Protein AF-A0A388P169-F1 (afdb_monomer_lite)

Foldseek 3Di:
DCQCQDPDLVSNLVVLVVLLVCVVVDVVSVLVCLCCLLPPSLPHPHPSSLLSSLVVCQVCVVSDDPVSLVSLLVSLLVQLVPDPPLSSLLSSLVSNLVSCVVPVVCLVSSLVSLVVQLPPPDPSNNVSSVVSNVRD

Secondary structure (DSSP, 8-state):
-GGGG-SSHHHHHHHHHHHHHHHHH-HHHHGGGHHHHHHTGGG---HHHHHHHHHHHHHTGGGS-HHHHHHHHHHHHHHHHH---HHHHHHHHHHHHHHHHH-GGGHHHHHHHHHHHTT-SSHHHHHHHHHHHHH-

pLDDT: mean 96.35, std 2.4, range [81.44, 98.62]

Sequence (136 aa):
MKLLLHEDSIVAMRAMNGTKRLMRADKDFFDPQKESLVKVYSKTKHNVVKLGLITLYFDFIKEFSASELKRIKTLTLKWVEESDDWMILAQGLKLLEKLAKIDPTIRREVIAVAKKLQKDSRKAVATKAKKVLSGL

Radius of gyration: 14.6 Å; chains: 1; bounding box: 33×34×37 Å

Structure (mmCIF, N/CA/C/O backbone):
data_AF-A0A388P169-F1
#
_entry.id   AF-A0A388P169-F1
#
loop_
_atom_site.group_PDB
_atom_site.id
_atom_site.type_symbol
_atom_site.label_atom_id
_atom_site.label_alt_id
_atom_site.label_comp_id
_atom_site.label_asym_id
_atom_site.label_entity_id
_atom_site.label_seq_id
_atom_site.pdbx_PDB_ins_code
_atom_site.Cartn_x
_atom_site.Cartn_y
_atom_site.Cartn_z
_atom_site.occupancy
_atom_site.B_iso_or_equiv
_atom_site.auth_seq_id
_atom_site.auth_comp_id
_atom_site.auth_asym_id
_atom_site.auth_atom_id
_atom_site.pdbx_PDB_model_num
ATOM 1 N N . MET A 1 1 ? 7.442 -5.808 -17.225 1.00 81.44 1 MET A N 1
ATOM 2 C CA . MET A 1 1 ? 6.941 -6.962 -16.438 1.00 81.44 1 MET A CA 1
ATOM 3 C C . MET A 1 1 ? 5.467 -7.248 -16.757 1.00 81.44 1 MET A C 1
ATOM 5 O O . MET A 1 1 ? 4.593 -7.010 -15.932 1.00 81.44 1 MET A O 1
ATOM 9 N N . LYS A 1 2 ? 5.164 -7.756 -17.963 1.00 86.94 2 LYS A N 1
ATOM 10 C CA . LYS A 1 2 ? 3.772 -7.951 -18.430 1.00 86.94 2 LYS A CA 1
ATOM 11 C C . LYS A 1 2 ? 2.968 -8.937 -17.567 1.00 86.94 2 LYS A C 1
ATOM 13 O O . LYS A 1 2 ? 1.775 -8.743 -17.368 1.00 86.94 2 LYS A O 1
ATOM 18 N N . LEU A 1 3 ? 3.641 -9.934 -16.988 1.00 94.69 3 LEU A N 1
ATOM 19 C CA . LEU A 1 3 ? 3.014 -10.989 -16.186 1.00 94.69 3 LEU A CA 1
ATOM 20 C C . LEU A 1 3 ? 2.341 -10.489 -14.893 1.00 94.69 3 LEU A C 1
ATOM 22 O O . LEU A 1 3 ? 1.495 -11.189 -14.354 1.00 94.69 3 LEU A O 1
ATOM 26 N N . LEU A 1 4 ? 2.643 -9.276 -14.412 1.00 94.12 4 LEU A N 1
ATOM 27 C CA . LEU A 1 4 ? 1.946 -8.689 -13.255 1.00 94.12 4 LEU A CA 1
ATOM 28 C C . LEU A 1 4 ? 0.475 -8.348 -13.540 1.00 94.12 4 LEU A C 1
ATOM 30 O O . LEU A 1 4 ? -0.309 -8.174 -12.611 1.00 94.12 4 LEU A O 1
ATOM 34 N N . LEU A 1 5 ? 0.104 -8.229 -14.815 1.00 94.88 5 LEU A N 1
ATOM 35 C CA . LEU A 1 5 ? -1.263 -7.957 -15.262 1.00 94.88 5 LEU A CA 1
ATOM 36 C C . LEU A 1 5 ? -1.893 -9.173 -15.949 1.00 94.88 5 LEU A C 1
ATOM 38 O O . LEU A 1 5 ? -2.896 -9.029 -16.642 1.00 94.88 5 LEU A O 1
ATOM 42 N N . HIS A 1 6 ? -1.301 -10.357 -15.772 1.00 96.50 6 HIS A N 1
ATOM 43 C CA . HIS A 1 6 ? -1.836 -11.591 -16.330 1.00 96.50 6 HIS A CA 1
ATOM 44 C C . HIS A 1 6 ? -3.257 -11.850 -15.813 1.00 96.50 6 HIS A C 1
ATOM 46 O O . HIS A 1 6 ? -3.582 -11.508 -14.675 1.00 96.50 6 HIS A O 1
ATOM 52 N N . GLU A 1 7 ? -4.119 -12.441 -16.637 1.00 95.06 7 GLU A N 1
ATOM 53 C CA . GLU A 1 7 ? -5.514 -12.696 -16.266 1.00 95.06 7 GLU A CA 1
ATOM 54 C C . GLU A 1 7 ? -5.644 -13.710 -15.123 1.00 95.06 7 GLU A C 1
ATOM 56 O O . GLU A 1 7 ? -6.450 -13.496 -14.216 1.00 95.06 7 GLU A O 1
ATOM 61 N N . ASP A 1 8 ? -4.787 -14.733 -15.129 1.00 96.25 8 ASP A N 1
ATOM 62 C CA . ASP A 1 8 ? -4.607 -15.702 -14.047 1.00 96.25 8 ASP A CA 1
ATOM 63 C C . ASP A 1 8 ? -3.898 -15.061 -12.837 1.00 96.25 8 ASP A C 1
ATOM 65 O O . ASP A 1 8 ? -2.784 -14.528 -12.936 1.00 96.25 8 ASP A O 1
ATOM 69 N N . SER A 1 9 ? -4.550 -15.134 -11.675 1.00 95.44 9 SER A N 1
ATOM 70 C CA . SER A 1 9 ? -4.071 -14.554 -10.420 1.00 95.44 9 SER A CA 1
ATOM 71 C C . SER A 1 9 ? -2.846 -15.274 -9.842 1.00 95.44 9 SER A C 1
ATOM 73 O O . SER A 1 9 ? -2.015 -14.627 -9.201 1.00 95.44 9 SER A O 1
ATOM 75 N N . ILE A 1 10 ? -2.677 -16.577 -10.088 1.00 96.75 10 ILE A N 1
ATOM 76 C CA . ILE A 1 10 ? -1.518 -17.366 -9.653 1.00 96.75 10 ILE A CA 1
ATOM 77 C C . ILE A 1 10 ? -0.287 -16.945 -10.449 1.00 96.75 10 ILE A C 1
ATOM 79 O O . ILE A 1 10 ? 0.769 -16.702 -9.856 1.00 96.75 10 ILE A O 1
ATOM 83 N N . VAL A 1 11 ? -0.418 -16.790 -11.769 1.00 97.62 11 VAL A N 1
ATOM 84 C CA . VAL A 1 11 ? 0.674 -16.293 -12.622 1.00 97.62 11 VAL A CA 1
ATOM 85 C C . VAL A 1 11 ? 1.096 -14.896 -12.169 1.00 97.62 11 VAL A C 1
ATOM 87 O O . VAL A 1 11 ? 2.280 -14.658 -11.908 1.00 97.62 11 VAL A O 1
ATOM 90 N N . ALA A 1 12 ? 0.128 -13.996 -11.969 1.00 97.62 12 ALA A N 1
ATOM 91 C CA . ALA A 1 12 ? 0.389 -12.645 -11.482 1.00 97.62 12 ALA A CA 1
ATOM 92 C C . ALA A 1 12 ? 1.052 -12.638 -10.092 1.00 97.62 12 ALA A C 1
ATOM 94 O O . ALA A 1 12 ? 1.994 -11.878 -9.853 1.00 97.62 12 ALA A O 1
ATOM 95 N N . MET A 1 13 ? 0.627 -13.522 -9.183 1.00 97.12 13 MET A N 1
ATOM 96 C CA . MET A 1 13 ? 1.233 -13.684 -7.860 1.00 97.12 13 MET A CA 1
ATOM 97 C C . MET A 1 13 ? 2.692 -14.142 -7.945 1.00 97.12 13 MET A C 1
ATOM 99 O O . MET A 1 13 ? 3.557 -13.580 -7.268 1.00 97.12 13 MET A O 1
ATOM 103 N N . ARG A 1 14 ? 2.987 -15.172 -8.748 1.00 98.19 14 ARG A N 1
ATOM 104 C CA . ARG A 1 14 ? 4.352 -15.700 -8.904 1.00 98.19 14 ARG A CA 1
ATOM 105 C C . ARG A 1 14 ? 5.269 -14.650 -9.518 1.00 98.19 14 ARG A C 1
ATOM 107 O O . ARG A 1 14 ? 6.351 -14.419 -8.978 1.00 98.19 14 ARG A O 1
ATOM 114 N N . ALA A 1 15 ? 4.793 -13.949 -10.547 1.00 97.62 15 ALA A N 1
ATOM 115 C CA . ALA A 1 15 ? 5.498 -12.818 -11.137 1.00 97.62 15 ALA A CA 1
ATOM 116 C C . ALA A 1 15 ? 5.776 -11.725 -10.093 1.00 97.62 15 ALA A C 1
ATOM 118 O O . ALA A 1 15 ? 6.923 -11.319 -9.927 1.00 97.62 15 ALA A O 1
ATOM 119 N N . MET A 1 16 ? 4.772 -11.315 -9.310 1.00 97.62 16 MET A N 1
ATOM 120 C CA . MET A 1 16 ? 4.931 -10.293 -8.269 1.00 97.62 16 MET A CA 1
ATOM 121 C C . MET A 1 16 ? 5.937 -10.711 -7.191 1.00 97.62 16 MET A C 1
ATOM 123 O O . MET A 1 16 ? 6.740 -9.899 -6.731 1.00 97.62 16 MET A O 1
ATOM 127 N N . ASN A 1 17 ? 5.934 -11.979 -6.781 1.00 97.38 17 ASN A N 1
ATOM 128 C CA . ASN A 1 17 ? 6.897 -12.487 -5.808 1.00 97.38 17 ASN A CA 1
ATOM 129 C C . ASN A 1 17 ? 8.334 -12.465 -6.345 1.00 97.38 17 ASN A C 1
ATOM 131 O O . ASN A 1 17 ? 9.229 -12.042 -5.612 1.00 97.38 17 ASN A O 1
ATOM 135 N N . GLY A 1 18 ? 8.547 -12.856 -7.606 1.00 97.62 18 GLY A N 1
ATOM 136 C CA . GLY A 1 18 ? 9.846 -12.746 -8.275 1.00 97.62 18 GLY A CA 1
ATOM 137 C C . GLY A 1 18 ? 10.303 -11.293 -8.407 1.00 97.62 18 GLY A C 1
ATOM 138 O O . GLY A 1 18 ? 11.385 -10.942 -7.942 1.00 97.62 18 GLY A O 1
ATOM 139 N N . THR A 1 19 ? 9.435 -10.421 -8.927 1.00 96.44 19 THR A N 1
ATOM 140 C CA . THR A 1 19 ? 9.693 -8.981 -9.077 1.00 96.44 19 THR A CA 1
ATOM 141 C C . THR A 1 19 ? 10.125 -8.330 -7.766 1.00 96.44 19 THR A C 1
ATOM 143 O O . THR A 1 19 ? 11.109 -7.597 -7.752 1.00 96.44 19 THR A O 1
ATOM 146 N N . LYS A 1 20 ? 9.443 -8.617 -6.646 1.00 96.56 20 LYS A N 1
ATOM 147 C CA . LYS A 1 20 ? 9.829 -8.063 -5.336 1.00 96.56 20 LYS A CA 1
ATOM 148 C C . LYS A 1 20 ? 11.242 -8.453 -4.921 1.00 96.56 20 LYS A C 1
ATOM 150 O O . LYS A 1 20 ? 11.926 -7.649 -4.302 1.00 96.56 20 LYS A O 1
ATOM 155 N N . ARG A 1 21 ? 11.650 -9.695 -5.196 1.00 97.31 21 ARG A N 1
ATOM 156 C CA . ARG A 1 21 ? 12.994 -10.176 -4.851 1.00 97.31 21 ARG A CA 1
ATOM 157 C C . ARG A 1 21 ? 14.045 -9.469 -5.697 1.00 97.31 21 ARG A C 1
ATOM 159 O O . ARG A 1 21 ? 15.001 -8.969 -5.125 1.00 97.31 21 ARG A O 1
ATOM 166 N N . LEU A 1 22 ? 13.812 -9.359 -7.005 1.00 96.88 22 LEU A N 1
ATOM 167 C CA . LEU A 1 22 ? 14.713 -8.656 -7.920 1.00 96.88 22 LEU A CA 1
ATOM 168 C C . LEU A 1 22 ? 14.889 -7.188 -7.517 1.00 96.88 22 LEU A C 1
ATOM 170 O O . LEU A 1 22 ? 16.008 -6.762 -7.286 1.00 96.88 22 LEU A O 1
ATOM 174 N N . MET A 1 23 ? 13.794 -6.450 -7.306 1.00 96.06 23 MET A N 1
ATOM 175 C CA . MET A 1 23 ? 13.858 -5.031 -6.919 1.00 96.06 23 MET A CA 1
ATOM 176 C C . MET A 1 23 ? 14.579 -4.782 -5.589 1.00 96.06 23 MET A C 1
ATOM 178 O O . MET A 1 23 ? 15.179 -3.733 -5.406 1.00 96.06 23 MET A O 1
ATOM 182 N N . ARG A 1 24 ? 14.495 -5.720 -4.637 1.00 95.81 24 ARG A N 1
ATOM 183 C CA . ARG A 1 24 ? 15.203 -5.621 -3.348 1.00 95.81 24 ARG 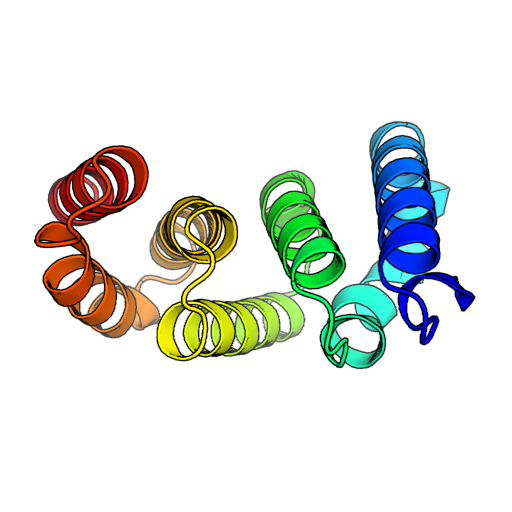A CA 1
ATOM 184 C C . ARG A 1 24 ? 16.671 -6.012 -3.434 1.00 95.81 24 ARG A C 1
ATOM 186 O O . ARG A 1 24 ? 17.444 -5.551 -2.605 1.00 95.81 24 ARG A O 1
ATOM 193 N N . ALA A 1 25 ? 17.023 -6.887 -4.369 1.00 97.06 25 ALA A N 1
ATOM 194 C CA . ALA A 1 25 ? 18.396 -7.324 -4.577 1.00 97.06 25 ALA A CA 1
ATOM 195 C C . ALA A 1 25 ? 19.186 -6.344 -5.454 1.00 97.06 25 ALA A C 1
ATOM 197 O O . ALA A 1 25 ? 20.394 -6.228 -5.287 1.00 97.06 25 ALA A O 1
ATOM 198 N N . ASP A 1 26 ? 18.504 -5.652 -6.366 1.00 94.88 26 ASP A N 1
ATOM 199 C CA . ASP A 1 26 ? 19.122 -4.835 -7.400 1.00 94.88 26 ASP A CA 1
ATOM 200 C C . ASP A 1 26 ? 18.347 -3.520 -7.595 1.00 94.88 26 ASP A C 1
ATOM 202 O O . ASP A 1 26 ? 17.200 -3.499 -8.060 1.00 94.88 26 ASP A O 1
ATOM 206 N N . LYS A 1 27 ? 18.991 -2.406 -7.223 1.00 89.81 27 LYS A N 1
ATOM 207 C CA . LYS A 1 27 ? 18.425 -1.060 -7.370 1.00 89.81 27 LYS A CA 1
ATOM 208 C C . LYS A 1 27 ? 18.330 -0.641 -8.838 1.00 89.81 27 LYS A C 1
ATOM 210 O O . LYS A 1 27 ? 17.343 0.001 -9.201 1.00 89.81 27 LYS A O 1
ATOM 215 N N . ASP A 1 28 ? 19.270 -1.061 -9.679 1.00 94.88 28 ASP A N 1
ATOM 216 C CA . ASP A 1 28 ? 19.278 -0.737 -11.108 1.00 94.88 28 ASP A CA 1
ATOM 217 C C . ASP A 1 28 ? 18.131 -1.452 -11.832 1.00 94.88 28 ASP A C 1
ATOM 219 O O . ASP A 1 28 ? 17.579 -0.948 -12.812 1.00 94.88 28 ASP A O 1
ATOM 223 N N . PHE A 1 29 ? 17.673 -2.585 -11.289 1.00 95.50 29 PHE A N 1
ATOM 224 C CA . PHE A 1 29 ? 16.427 -3.215 -11.717 1.00 95.50 29 PHE A CA 1
ATOM 225 C C . PHE A 1 29 ? 15.174 -2.437 -11.272 1.00 95.50 29 PHE A C 1
ATOM 227 O O . PHE A 1 29 ? 14.167 -2.410 -11.988 1.00 95.50 29 PHE A O 1
ATOM 234 N N . PHE A 1 30 ? 15.190 -1.824 -10.084 1.00 95.44 30 PHE A N 1
ATOM 235 C CA . PHE A 1 30 ? 14.043 -1.102 -9.522 1.00 95.44 30 PHE A CA 1
ATOM 236 C C . PHE A 1 30 ? 13.822 0.277 -10.155 1.00 95.44 30 PHE A C 1
ATOM 238 O O . PHE A 1 30 ? 12.689 0.596 -10.528 1.00 95.44 30 PHE A O 1
ATOM 245 N N . ASP A 1 31 ? 14.871 1.092 -10.276 1.00 93.56 31 ASP A N 1
ATOM 246 C CA . ASP A 1 31 ? 14.754 2.513 -10.625 1.00 93.56 31 ASP A CA 1
ATOM 247 C C . ASP A 1 31 ? 14.008 2.771 -11.954 1.00 93.56 31 ASP A C 1
ATOM 249 O O . ASP A 1 31 ? 13.095 3.609 -11.958 1.00 93.56 31 ASP A O 1
ATOM 253 N N . PRO A 1 32 ? 14.245 2.014 -13.047 1.00 95.38 32 PRO A N 1
ATOM 254 C CA . PRO A 1 32 ? 13.509 2.180 -14.306 1.00 95.38 32 PRO A CA 1
ATOM 255 C C . PRO A 1 32 ? 12.019 1.813 -14.217 1.00 95.38 32 PRO A C 1
ATOM 257 O O . PRO A 1 32 ? 11.242 2.093 -15.128 1.00 95.38 32 PRO A O 1
ATOM 260 N N . GLN A 1 33 ? 11.596 1.137 -13.145 1.00 95.25 33 GLN A N 1
ATOM 261 C CA . GLN A 1 33 ? 10.248 0.586 -13.003 1.00 95.25 33 GLN A CA 1
ATOM 262 C C . GLN A 1 33 ? 9.331 1.453 -12.134 1.00 95.25 33 GLN A C 1
ATOM 264 O O . GLN A 1 33 ? 8.125 1.193 -12.113 1.00 95.25 33 GLN A O 1
ATOM 269 N N . LYS A 1 34 ? 9.857 2.478 -11.445 1.00 94.56 34 LYS A N 1
ATOM 270 C CA . LYS A 1 34 ? 9.105 3.311 -10.485 1.00 94.56 34 LYS A CA 1
ATOM 271 C C . LYS A 1 34 ? 7.812 3.868 -11.065 1.00 94.56 34 LYS A C 1
ATOM 273 O O . LYS A 1 34 ? 6.730 3.625 -10.523 1.00 94.56 34 LYS A O 1
ATOM 278 N N . GLU A 1 35 ? 7.902 4.498 -12.231 1.00 95.12 35 GLU A N 1
ATOM 279 C CA . GLU A 1 35 ? 6.733 5.057 -12.903 1.00 95.12 35 GLU A CA 1
ATOM 280 C C . GLU A 1 35 ? 5.709 3.966 -13.257 1.00 95.12 35 GLU A C 1
ATOM 282 O O . GLU A 1 35 ? 4.504 4.132 -13.043 1.00 95.12 35 GLU A O 1
ATOM 287 N N . SER A 1 36 ? 6.180 2.817 -13.751 1.00 96.62 36 SER A N 1
ATOM 288 C CA . SER A 1 36 ? 5.314 1.700 -14.136 1.00 96.62 36 SER A CA 1
ATOM 289 C C . SER A 1 36 ? 4.608 1.066 -12.936 1.00 96.62 36 SER A C 1
ATOM 291 O O . SER A 1 36 ? 3.436 0.705 -13.057 1.00 96.62 36 SER A O 1
ATOM 293 N N . LEU A 1 37 ? 5.260 0.973 -11.770 1.00 97.12 37 LEU A N 1
ATOM 294 C CA . LEU A 1 37 ? 4.623 0.526 -10.523 1.00 97.12 37 LEU A CA 1
ATOM 295 C C . LEU A 1 37 ? 3.401 1.395 -10.206 1.00 97.12 37 LEU A C 1
ATOM 297 O O . LEU A 1 37 ? 2.307 0.871 -9.991 1.00 97.12 37 LEU A O 1
ATOM 301 N N . VAL A 1 38 ? 3.566 2.716 -10.287 1.00 97.44 38 VAL A N 1
ATOM 302 C CA . VAL A 1 38 ? 2.537 3.688 -9.902 1.00 97.44 38 VAL A CA 1
ATOM 303 C C . VAL A 1 38 ? 1.453 3.870 -10.971 1.00 97.44 38 VAL A C 1
ATOM 305 O O . VAL A 1 38 ? 0.283 4.057 -10.625 1.00 97.44 38 VAL A O 1
ATOM 308 N N . LYS A 1 39 ? 1.791 3.829 -12.266 1.00 96.69 39 LYS A N 1
ATOM 309 C CA . LYS A 1 39 ? 0.855 4.158 -13.362 1.00 96.69 39 LYS A CA 1
ATOM 310 C C . LYS A 1 39 ? 0.278 2.947 -14.091 1.00 96.69 39 LYS A C 1
ATOM 312 O O . LYS A 1 39 ? -0.862 3.021 -14.553 1.00 96.69 39 LYS A O 1
ATOM 317 N N . VAL A 1 40 ? 1.054 1.874 -14.237 1.00 96.75 40 VAL A N 1
ATOM 318 C CA . VAL A 1 40 ? 0.695 0.719 -15.073 1.00 96.75 40 VAL A CA 1
ATOM 319 C C . VAL A 1 40 ? 0.232 -0.437 -14.200 1.00 96.75 40 VAL A C 1
ATOM 321 O O . VAL A 1 40 ? -0.928 -0.834 -14.268 1.00 96.75 40 VAL A O 1
ATOM 324 N N . TYR A 1 41 ? 1.108 -0.949 -13.336 1.00 96.75 41 TYR A N 1
ATOM 325 C CA . TYR A 1 41 ? 0.831 -2.153 -12.553 1.00 96.75 41 TYR A CA 1
ATOM 326 C C . TYR A 1 41 ? -0.211 -1.912 -11.452 1.00 96.75 41 TYR A C 1
ATOM 328 O O . TYR A 1 41 ? -0.942 -2.830 -11.085 1.00 96.75 41 TYR A O 1
ATOM 336 N N . SER A 1 42 ? -0.367 -0.667 -10.994 1.00 96.50 42 SER A N 1
ATOM 337 C CA . SER A 1 42 ? -1.423 -0.259 -10.057 1.00 96.50 42 SER A CA 1
ATOM 338 C C . SER A 1 42 ? -2.853 -0.430 -10.586 1.00 96.50 42 SER A C 1
ATOM 340 O O . SER A 1 42 ? -3.794 -0.438 -9.795 1.00 96.50 42 SER A O 1
ATOM 342 N N . LYS A 1 43 ? -3.036 -0.604 -11.902 1.00 94.06 43 LYS A N 1
ATOM 343 C CA . LYS A 1 43 ? -4.343 -0.878 -12.527 1.00 94.06 43 LYS A CA 1
ATOM 344 C C . LYS A 1 43 ? -4.784 -2.339 -12.397 1.00 94.06 43 LYS A C 1
ATOM 346 O O . LYS A 1 43 ? -5.837 -2.708 -12.906 1.00 94.06 43 LYS A O 1
ATOM 351 N N . THR A 1 44 ? -3.975 -3.181 -11.760 1.00 94.62 44 THR A N 1
ATOM 352 C CA . THR A 1 44 ? -4.280 -4.597 -11.555 1.00 94.62 44 THR A CA 1
ATOM 353 C C . THR A 1 44 ? -5.617 -4.818 -10.835 1.00 94.62 44 THR A C 1
ATOM 355 O O . THR A 1 44 ? -5.940 -4.147 -9.851 1.00 94.62 44 THR A O 1
ATOM 358 N N . LYS A 1 45 ? -6.375 -5.821 -11.291 1.00 92.88 45 LYS A N 1
ATOM 359 C CA . LYS A 1 45 ? -7.567 -6.320 -10.587 1.00 92.88 45 LYS A CA 1
ATOM 360 C C . LYS A 1 45 ? -7.215 -7.236 -9.409 1.00 92.88 45 LYS A C 1
ATOM 362 O O . LYS A 1 45 ? -8.024 -7.418 -8.505 1.00 92.88 45 LYS A O 1
ATOM 367 N N . HIS A 1 46 ? -6.002 -7.790 -9.399 1.00 95.75 46 HIS A N 1
ATOM 368 C CA . HIS A 1 46 ? -5.601 -8.857 -8.486 1.00 95.75 46 HIS A CA 1
ATOM 369 C C . HIS A 1 46 ? -5.108 -8.320 -7.144 1.00 95.75 46 HIS A C 1
ATOM 371 O O . HIS A 1 46 ? -4.113 -7.593 -7.083 1.00 95.75 46 HIS A O 1
ATOM 377 N N . ASN A 1 47 ? -5.731 -8.755 -6.047 1.00 96.19 47 ASN A N 1
ATOM 378 C CA . ASN A 1 47 ? -5.315 -8.363 -4.696 1.00 96.19 47 ASN A CA 1
ATOM 379 C C . ASN A 1 47 ? -3.871 -8.783 -4.383 1.00 96.19 47 ASN A C 1
ATOM 381 O O . ASN A 1 47 ? -3.127 -8.008 -3.796 1.00 96.19 47 ASN A O 1
ATOM 385 N N . VAL A 1 48 ? -3.412 -9.938 -4.873 1.00 95.75 48 VAL A N 1
ATOM 386 C CA . VAL A 1 48 ? -2.011 -10.382 -4.721 1.00 95.75 48 VAL A CA 1
ATOM 387 C C . VAL A 1 48 ? -0.997 -9.388 -5.303 1.00 95.75 48 VAL A C 1
ATOM 389 O O . VAL A 1 48 ? 0.083 -9.199 -4.737 1.00 95.75 48 VAL A O 1
ATOM 392 N N . VAL A 1 49 ? -1.347 -8.703 -6.396 1.00 97.56 49 VAL A N 1
ATOM 393 C CA . VAL A 1 49 ? -0.488 -7.687 -7.014 1.00 97.56 49 VAL A CA 1
ATOM 394 C C . VAL A 1 49 ? -0.604 -6.369 -6.255 1.00 97.56 49 VAL A C 1
ATOM 396 O O . VAL A 1 49 ? 0.428 -5.785 -5.934 1.00 97.56 49 VAL A O 1
ATOM 399 N N . LYS A 1 50 ? -1.817 -5.937 -5.870 1.00 98.19 50 LYS A N 1
ATOM 400 C CA . LYS A 1 50 ? -2.010 -4.759 -4.995 1.00 98.19 50 LYS A CA 1
ATOM 401 C C . LYS A 1 50 ? -1.189 -4.887 -3.710 1.00 98.19 50 LYS A C 1
ATOM 403 O O . LYS A 1 50 ? -0.465 -3.965 -3.348 1.00 98.19 50 LYS A O 1
ATOM 408 N N . LEU A 1 51 ? -1.222 -6.057 -3.069 1.00 98.06 51 LEU A N 1
ATOM 409 C CA . LEU A 1 51 ? -0.437 -6.358 -1.874 1.00 98.06 51 LEU A CA 1
ATOM 410 C C . LEU A 1 51 ? 1.066 -6.252 -2.151 1.00 98.06 51 LEU A C 1
ATOM 412 O O . LEU A 1 51 ? 1.802 -5.649 -1.372 1.00 98.06 51 LEU A O 1
ATOM 416 N N . GLY A 1 52 ? 1.528 -6.807 -3.274 1.00 98.00 52 GLY A N 1
ATOM 417 C CA . GLY A 1 52 ? 2.919 -6.683 -3.699 1.00 98.00 52 GLY A CA 1
ATOM 418 C C . GLY A 1 52 ? 3.354 -5.229 -3.889 1.00 98.00 52 GLY A C 1
ATOM 419 O O . GLY A 1 52 ? 4.400 -4.836 -3.371 1.00 98.00 52 GLY A O 1
ATOM 420 N N . LEU A 1 53 ? 2.525 -4.420 -4.546 1.00 98.50 53 LEU A N 1
ATOM 421 C CA . LEU A 1 53 ? 2.769 -2.992 -4.742 1.00 98.50 53 LEU A CA 1
ATOM 422 C C . LEU A 1 53 ? 2.805 -2.234 -3.412 1.00 98.50 53 LEU A C 1
ATOM 424 O O . LEU A 1 53 ? 3.757 -1.501 -3.181 1.00 98.50 53 LEU A O 1
ATOM 428 N N . ILE A 1 54 ? 1.853 -2.471 -2.501 1.00 98.62 54 ILE A N 1
ATOM 429 C CA . ILE A 1 54 ? 1.859 -1.876 -1.151 1.00 98.62 54 ILE A CA 1
ATOM 430 C C . ILE A 1 54 ? 3.186 -2.163 -0.437 1.00 98.62 54 ILE A C 1
ATOM 432 O O . ILE A 1 54 ? 3.774 -1.260 0.158 1.00 98.62 54 ILE A O 1
ATOM 436 N N . THR A 1 55 ? 3.687 -3.402 -0.512 1.00 98.12 55 THR A N 1
ATOM 437 C CA . THR A 1 55 ? 4.969 -3.747 0.121 1.00 98.12 55 THR A CA 1
ATOM 438 C C . THR A 1 55 ? 6.154 -3.034 -0.526 1.00 98.12 55 THR A C 1
ATOM 440 O O . THR A 1 55 ? 6.998 -2.512 0.192 1.00 98.12 55 THR A O 1
ATOM 443 N N . LEU A 1 56 ? 6.192 -2.931 -1.858 1.00 98.06 56 LEU A N 1
ATOM 444 C CA . LEU A 1 56 ? 7.254 -2.204 -2.559 1.00 98.06 56 LEU A CA 1
ATOM 445 C C . LEU A 1 56 ? 7.219 -0.705 -2.256 1.00 98.06 56 LEU A C 1
ATOM 447 O O . LEU A 1 56 ? 8.256 -0.116 -1.971 1.00 98.06 56 LEU A O 1
ATOM 451 N N . TYR A 1 57 ? 6.036 -0.091 -2.253 1.00 98.50 57 TYR A N 1
ATOM 452 C CA . TYR A 1 57 ? 5.881 1.315 -1.886 1.00 98.50 57 TYR A CA 1
ATOM 453 C C . TYR A 1 57 ? 6.342 1.585 -0.456 1.00 98.50 57 TYR A C 1
ATOM 455 O O . TYR A 1 57 ? 6.936 2.625 -0.187 1.00 98.50 57 TYR A O 1
ATOM 463 N N . PHE A 1 58 ? 6.091 0.654 0.466 1.00 98.19 58 PHE A N 1
ATOM 464 C CA . PHE A 1 58 ? 6.563 0.779 1.839 1.00 98.19 58 PHE A CA 1
ATOM 465 C C . PHE A 1 58 ? 8.091 0.702 1.936 1.00 98.19 58 PHE A C 1
ATOM 467 O O . PHE A 1 58 ? 8.698 1.531 2.629 1.00 98.19 58 PHE A O 1
ATOM 474 N N . ASP A 1 59 ? 8.689 -0.287 1.268 1.00 96.75 59 ASP A N 1
ATOM 475 C CA . ASP A 1 59 ? 10.127 -0.562 1.303 1.00 96.75 59 ASP A CA 1
ATOM 476 C C . ASP A 1 59 ? 10.920 0.587 0.662 1.00 96.75 59 ASP A C 1
ATOM 478 O O . ASP A 1 59 ? 11.849 1.110 1.272 1.00 96.75 59 ASP A O 1
ATOM 482 N N . PHE A 1 60 ? 10.476 1.057 -0.505 1.00 97.12 60 PHE A N 1
ATOM 483 C CA . PHE A 1 60 ? 11.167 2.059 -1.323 1.00 97.12 60 PHE A CA 1
ATOM 484 C C . PHE A 1 60 ? 10.574 3.464 -1.213 1.00 97.12 60 PHE A C 1
ATOM 486 O O . PHE A 1 60 ? 10.751 4.283 -2.106 1.00 97.12 60 PHE A O 1
ATOM 493 N N . ILE A 1 61 ? 9.862 3.779 -0.128 1.00 96.81 61 ILE A N 1
ATOM 494 C CA . ILE A 1 61 ? 9.117 5.046 -0.013 1.00 96.81 61 ILE A CA 1
ATOM 495 C C . ILE A 1 61 ? 9.978 6.298 -0.261 1.00 96.81 61 ILE A C 1
ATOM 497 O O . ILE A 1 61 ? 9.470 7.300 -0.748 1.00 96.81 61 ILE A O 1
ATOM 501 N N . LYS A 1 62 ? 11.276 6.241 0.068 1.00 95.88 62 LYS A N 1
ATOM 502 C CA . LYS A 1 62 ? 12.224 7.353 -0.097 1.00 95.88 62 LYS A CA 1
ATOM 503 C C . LYS A 1 62 ? 12.690 7.547 -1.544 1.00 95.88 62 LYS A C 1
ATOM 505 O O . LYS A 1 62 ? 13.247 8.588 -1.857 1.00 95.88 62 LYS A O 1
ATOM 510 N N . GLU A 1 63 ? 12.455 6.563 -2.406 1.00 96.50 63 GLU A N 1
ATOM 511 C CA . GLU A 1 63 ? 12.896 6.563 -3.804 1.00 96.50 63 GLU A CA 1
ATOM 512 C C . GLU A 1 63 ? 11.867 7.188 -4.755 1.00 96.50 63 GLU A C 1
ATOM 514 O O . GLU A 1 63 ? 12.162 7.418 -5.934 1.00 96.50 63 GLU A O 1
ATOM 519 N N . PHE A 1 64 ? 10.648 7.426 -4.264 1.00 96.94 64 PHE A N 1
ATOM 520 C CA . PHE A 1 64 ? 9.562 8.025 -5.029 1.00 96.94 64 PHE A CA 1
ATOM 521 C C . PHE A 1 64 ? 9.567 9.547 -4.887 1.00 96.94 64 PHE A C 1
ATOM 523 O O . PHE A 1 64 ? 9.733 10.095 -3.798 1.00 96.94 64 PHE A O 1
ATOM 530 N N . SER A 1 65 ? 9.319 10.233 -5.998 1.00 95.88 65 SER A N 1
ATOM 531 C CA . SER A 1 65 ? 9.097 11.677 -6.021 1.00 95.88 65 SER A CA 1
ATOM 532 C C . SER A 1 65 ? 7.814 12.073 -5.279 1.00 95.88 65 SER A C 1
ATOM 534 O O . SER A 1 65 ? 6.909 11.263 -5.067 1.00 95.88 65 SER A O 1
ATOM 536 N N . ALA A 1 66 ? 7.675 13.357 -4.940 1.00 94.88 66 ALA A N 1
ATOM 537 C CA . ALA A 1 66 ? 6.471 13.873 -4.284 1.00 94.88 66 ALA A CA 1
ATOM 538 C C . ALA A 1 66 ? 5.182 13.603 -5.093 1.00 94.88 66 ALA A C 1
ATOM 540 O O . ALA A 1 66 ? 4.132 13.294 -4.523 1.00 94.88 66 ALA A O 1
ATOM 541 N N . SER A 1 67 ? 5.254 13.671 -6.428 1.00 94.81 67 SER A N 1
ATOM 542 C CA . SER A 1 67 ? 4.111 13.398 -7.309 1.00 94.81 67 SER A CA 1
ATOM 543 C C . SER A 1 67 ? 3.731 11.911 -7.316 1.00 94.81 67 SER A C 1
ATOM 545 O O . SER A 1 67 ? 2.543 11.575 -7.265 1.00 94.81 67 SER A O 1
ATOM 547 N N . GLU A 1 68 ? 4.719 11.014 -7.302 1.00 97.00 68 GLU A N 1
ATOM 548 C CA . GLU A 1 68 ? 4.508 9.571 -7.167 1.00 97.00 68 GLU A CA 1
ATOM 549 C C . GLU A 1 68 ? 3.940 9.220 -5.791 1.00 97.00 68 GLU A C 1
ATOM 551 O O . GLU A 1 68 ? 2.959 8.482 -5.721 1.00 97.00 68 GLU A O 1
ATOM 556 N N . LEU A 1 69 ? 4.459 9.808 -4.707 1.00 97.19 69 LEU A N 1
ATOM 557 C CA . LEU A 1 69 ? 3.936 9.617 -3.350 1.00 97.19 69 LEU A CA 1
ATOM 558 C C . LEU A 1 69 ? 2.474 10.065 -3.225 1.00 97.19 69 LEU A C 1
ATOM 560 O O . LEU A 1 69 ? 1.651 9.336 -2.664 1.00 97.19 69 LEU A O 1
ATOM 564 N N . LYS A 1 70 ? 2.102 11.205 -3.826 1.00 95.62 70 LYS A N 1
ATOM 565 C CA . LYS A 1 70 ? 0.701 11.663 -3.886 1.00 95.62 70 LYS A CA 1
ATOM 566 C C . LYS A 1 70 ? -0.204 10.642 -4.583 1.00 95.62 70 LYS A C 1
ATOM 568 O O . LYS A 1 70 ? -1.351 10.426 -4.171 1.00 95.62 70 LYS A O 1
ATOM 573 N N . ARG A 1 71 ? 0.296 9.986 -5.632 1.00 97.12 71 ARG A N 1
ATOM 574 C CA . ARG A 1 71 ? -0.460 8.957 -6.352 1.00 97.12 71 ARG A CA 1
ATOM 575 C C . ARG A 1 71 ? -0.516 7.635 -5.594 1.00 97.12 71 ARG A C 1
ATOM 577 O O . ARG A 1 71 ? -1.593 7.053 -5.511 1.00 97.12 71 ARG A O 1
ATOM 584 N N . ILE A 1 72 ? 0.588 7.204 -4.987 1.00 98.44 72 ILE A N 1
ATOM 585 C CA . ILE A 1 72 ? 0.651 6.031 -4.104 1.00 98.44 72 ILE A CA 1
ATOM 586 C C . ILE A 1 72 ? -0.345 6.181 -2.953 1.00 98.44 72 ILE A C 1
ATOM 588 O O . ILE A 1 72 ? -1.091 5.243 -2.674 1.00 98.44 72 ILE A O 1
ATOM 592 N N . LYS A 1 73 ? -0.432 7.367 -2.339 1.00 96.94 73 LYS A N 1
ATOM 593 C CA . LYS A 1 73 ? -1.461 7.689 -1.342 1.00 96.94 73 LYS A CA 1
ATOM 594 C C . LYS A 1 73 ? -2.864 7.426 -1.875 1.00 96.94 73 LYS A C 1
ATOM 596 O O . LYS A 1 73 ? -3.621 6.685 -1.260 1.00 96.94 73 LYS A O 1
ATOM 601 N N . THR A 1 74 ? -3.198 8.039 -3.010 1.00 97.19 74 THR A N 1
ATOM 602 C CA . THR A 1 74 ? -4.538 7.956 -3.609 1.00 97.19 74 THR A CA 1
ATOM 603 C C . THR A 1 74 ? -4.910 6.505 -3.922 1.00 97.19 74 THR A C 1
ATOM 605 O O . THR A 1 74 ? -6.007 6.061 -3.599 1.00 97.19 74 THR A O 1
ATOM 608 N N . LEU A 1 75 ? -3.970 5.743 -4.488 1.00 98.19 75 LEU A N 1
ATOM 609 C CA . LEU A 1 75 ? -4.138 4.315 -4.760 1.00 98.19 75 LEU A CA 1
ATOM 610 C C . LEU A 1 75 ? -4.342 3.507 -3.476 1.00 98.19 75 LEU A C 1
ATOM 612 O O . LEU A 1 75 ? -5.228 2.664 -3.422 1.00 98.19 75 LEU A O 1
ATOM 616 N N . THR A 1 76 ? -3.540 3.771 -2.444 1.00 98.31 76 THR A N 1
ATOM 617 C CA . THR A 1 76 ? -3.591 3.009 -1.191 1.00 98.31 76 THR A CA 1
ATOM 618 C C . THR A 1 76 ? -4.880 3.285 -0.424 1.00 98.31 76 THR A C 1
ATOM 620 O O . THR A 1 76 ? -5.485 2.337 0.060 1.00 98.31 76 THR A O 1
ATOM 623 N N . LEU A 1 77 ? -5.336 4.544 -0.352 1.00 97.75 77 LEU A N 1
ATOM 624 C CA . LEU A 1 77 ? -6.641 4.883 0.228 1.00 97.75 77 LEU A CA 1
ATOM 625 C C . LEU A 1 77 ? -7.758 4.135 -0.498 1.00 97.75 77 LEU A C 1
ATOM 627 O O . LEU A 1 77 ? -8.492 3.389 0.141 1.00 97.75 77 LEU A O 1
ATOM 631 N N . LYS A 1 78 ? -7.794 4.232 -1.834 1.00 97.56 78 LYS A N 1
ATOM 632 C CA . LYS A 1 78 ? -8.770 3.518 -2.663 1.00 97.56 78 LYS A CA 1
ATOM 633 C C . LYS A 1 78 ? -8.765 2.011 -2.386 1.00 97.56 78 LYS A C 1
ATOM 635 O O . LYS A 1 78 ? -9.807 1.420 -2.139 1.00 97.56 78 LYS A O 1
ATOM 640 N N . TRP A 1 79 ? -7.592 1.375 -2.392 1.00 98.19 79 TRP A N 1
ATOM 641 C CA . TRP A 1 79 ? -7.490 -0.065 -2.145 1.00 98.19 79 TRP A CA 1
ATOM 642 C C . TRP A 1 79 ? -7.913 -0.467 -0.735 1.00 98.19 79 TRP A C 1
ATOM 644 O O . TRP A 1 79 ? -8.452 -1.553 -0.577 1.00 98.19 79 TRP A O 1
ATOM 654 N N . VAL A 1 80 ? -7.669 0.365 0.280 1.00 97.81 80 VAL A N 1
ATOM 655 C CA . VAL A 1 80 ? -8.111 0.082 1.652 1.00 97.81 80 VAL A CA 1
ATOM 656 C C . VAL A 1 80 ? -9.621 0.296 1.809 1.00 97.81 80 VAL A C 1
ATOM 658 O O . VAL A 1 80 ? -10.248 -0.414 2.583 1.00 97.81 80 VAL A O 1
ATOM 661 N N . GLU A 1 81 ? -10.218 1.239 1.082 1.00 95.44 81 GLU A N 1
ATOM 662 C CA . GLU A 1 81 ? -11.663 1.493 1.133 1.00 95.44 81 GLU A CA 1
ATOM 663 C C . GLU A 1 81 ? -12.489 0.449 0.370 1.00 95.44 81 GLU A C 1
ATOM 665 O O . GLU A 1 81 ? -13.600 0.137 0.788 1.00 95.44 81 GLU A O 1
ATOM 670 N N . GLU A 1 82 ? -11.955 -0.100 -0.724 1.00 95.31 82 GLU A N 1
ATOM 671 C CA . GLU A 1 82 ? -12.688 -0.999 -1.630 1.00 95.31 82 GLU A CA 1
ATOM 672 C C . GLU A 1 82 ? -12.418 -2.498 -1.400 1.00 95.31 82 GLU A C 1
ATOM 674 O O . GLU A 1 82 ? -13.014 -3.337 -2.073 1.00 95.31 82 GLU A O 1
ATOM 679 N N . SER A 1 83 ? -11.474 -2.867 -0.529 1.00 95.62 83 SER A N 1
ATOM 680 C CA . SER A 1 83 ? -11.015 -4.255 -0.395 1.00 95.62 83 SER A CA 1
ATOM 681 C C . SER A 1 83 ? -11.507 -4.921 0.883 1.00 95.62 83 SER A C 1
ATOM 683 O O . SER A 1 83 ? -11.216 -4.453 1.976 1.00 95.62 83 SER A O 1
ATOM 685 N N . ASP A 1 84 ? -12.070 -6.121 0.754 1.00 94.94 84 ASP A N 1
ATOM 686 C CA . ASP A 1 84 ? -12.315 -7.012 1.894 1.00 94.94 84 ASP A CA 1
ATOM 687 C C . ASP A 1 84 ? -11.109 -7.899 2.239 1.00 94.94 84 ASP A C 1
ATOM 689 O O . ASP A 1 84 ? -11.118 -8.593 3.253 1.00 94.94 84 ASP A O 1
ATOM 693 N N . ASP A 1 85 ? -10.045 -7.900 1.432 1.00 97.00 85 ASP A N 1
ATOM 694 C CA . ASP A 1 85 ? -8.826 -8.658 1.728 1.00 97.00 85 ASP A CA 1
ATOM 695 C C . ASP A 1 85 ? -8.094 -8.069 2.945 1.00 97.00 85 ASP A C 1
ATOM 697 O O . ASP A 1 85 ? -7.594 -6.941 2.924 1.00 97.00 85 ASP A O 1
ATOM 701 N N . TRP A 1 86 ? -8.003 -8.859 4.015 1.00 96.75 86 TRP A N 1
ATOM 702 C CA . TRP A 1 86 ? -7.442 -8.420 5.290 1.00 96.75 86 TRP A CA 1
ATOM 703 C C . TRP A 1 86 ? -5.965 -8.012 5.198 1.00 96.75 86 TRP A C 1
ATOM 705 O O . TRP A 1 86 ? -5.518 -7.156 5.967 1.00 96.75 86 TRP A O 1
ATOM 715 N N . MET A 1 87 ? -5.197 -8.592 4.268 1.00 97.12 87 MET A N 1
ATOM 716 C CA . MET A 1 87 ? -3.796 -8.231 4.068 1.00 97.12 87 MET A CA 1
ATOM 717 C C . MET A 1 87 ? -3.685 -6.868 3.396 1.00 97.12 87 MET A C 1
ATOM 719 O O . MET A 1 87 ? -2.832 -6.074 3.798 1.00 97.12 87 MET A O 1
ATOM 723 N N . ILE A 1 88 ? -4.558 -6.572 2.425 1.00 98.31 88 ILE A N 1
ATOM 724 C CA . ILE A 1 88 ? -4.646 -5.237 1.815 1.00 98.31 88 ILE A CA 1
ATOM 725 C C . ILE A 1 88 ? -4.993 -4.197 2.873 1.00 98.31 88 ILE A C 1
ATOM 727 O O . ILE A 1 88 ? -4.299 -3.188 2.972 1.00 98.31 88 ILE A O 1
ATOM 731 N N . LEU A 1 89 ? -5.989 -4.470 3.717 1.00 98.56 89 LEU A N 1
ATOM 732 C CA . LEU A 1 89 ? -6.386 -3.566 4.796 1.00 98.56 89 LEU A CA 1
ATOM 733 C C . LEU A 1 89 ? -5.233 -3.309 5.779 1.00 98.56 89 LEU A C 1
ATOM 735 O O . LEU A 1 89 ? -4.863 -2.162 6.037 1.00 98.56 89 LEU A O 1
ATOM 739 N N . ALA A 1 90 ? -4.610 -4.369 6.301 1.00 98.19 90 ALA A N 1
ATOM 740 C CA . ALA A 1 90 ? -3.561 -4.245 7.310 1.00 98.19 90 ALA A CA 1
ATOM 741 C C . ALA A 1 90 ? -2.266 -3.616 6.758 1.00 98.19 90 ALA A C 1
ATOM 743 O O . ALA A 1 90 ? -1.691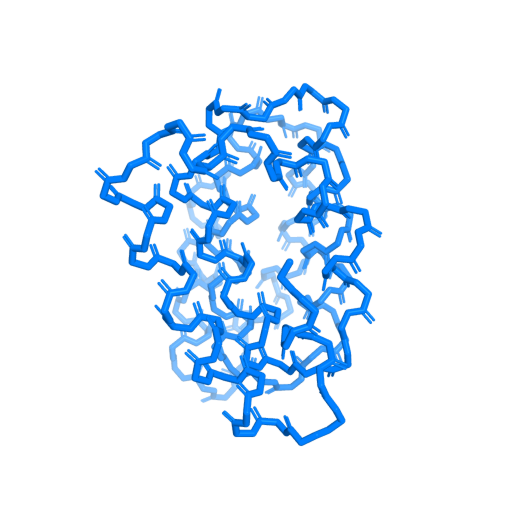 -2.718 7.383 1.00 98.19 90 ALA A O 1
ATOM 744 N N . GLN A 1 91 ? -1.786 -4.063 5.592 1.00 98.38 91 GLN A N 1
ATOM 745 C CA . GLN A 1 91 ? -0.565 -3.515 4.991 1.00 98.38 91 GLN A CA 1
ATOM 746 C C . GLN A 1 91 ? -0.807 -2.131 4.381 1.00 98.38 91 GLN A C 1
ATOM 748 O O . GLN A 1 91 ? 0.061 -1.265 4.481 1.00 98.38 91 GLN A O 1
ATOM 753 N N . GLY A 1 92 ? -1.991 -1.886 3.820 1.00 98.44 92 GLY A N 1
ATOM 754 C CA . GLY A 1 92 ? -2.397 -0.573 3.330 1.00 98.44 92 GLY A CA 1
ATOM 755 C C . GLY A 1 92 ? -2.414 0.460 4.453 1.00 98.44 92 GLY A C 1
ATOM 756 O O . GLY A 1 92 ? -1.763 1.494 4.329 1.00 98.44 92 GLY A O 1
ATOM 757 N N . LEU A 1 93 ? -3.018 0.147 5.608 1.00 98.38 93 LEU A N 1
ATOM 758 C CA . LEU A 1 93 ? -2.946 1.002 6.803 1.00 98.38 93 LEU A CA 1
ATOM 759 C C . LEU A 1 93 ? -1.504 1.267 7.255 1.00 98.38 93 LEU A C 1
ATOM 761 O O . LEU A 1 93 ? -1.173 2.377 7.664 1.00 98.38 93 LEU A O 1
ATOM 765 N N . LYS A 1 94 ? -0.625 0.260 7.179 1.00 98.06 94 LYS A N 1
ATOM 766 C CA . LYS A 1 94 ? 0.800 0.418 7.510 1.00 98.06 94 LYS A CA 1
ATOM 767 C C . LYS A 1 94 ? 1.496 1.419 6.585 1.00 98.06 94 LYS A C 1
ATOM 769 O O . LYS A 1 94 ? 2.296 2.224 7.058 1.00 98.06 94 LYS A O 1
ATOM 774 N N . LEU A 1 95 ? 1.210 1.359 5.287 1.00 98.56 95 LEU A N 1
ATOM 775 C CA . LEU A 1 95 ? 1.749 2.294 4.306 1.00 98.56 95 LEU A CA 1
ATOM 776 C C . LEU A 1 95 ? 1.172 3.702 4.496 1.00 98.56 95 LEU A C 1
ATOM 778 O O . LEU A 1 95 ? 1.936 4.663 4.527 1.00 98.56 95 LEU A O 1
ATOM 782 N N . LEU A 1 96 ? -0.141 3.819 4.702 1.00 98.44 96 LEU A N 1
ATOM 783 C CA . LEU A 1 96 ? -0.818 5.091 4.965 1.00 98.44 96 LEU A CA 1
ATOM 784 C C . LEU A 1 96 ? -0.279 5.795 6.213 1.00 98.44 96 LEU A C 1
ATOM 786 O O . LEU A 1 96 ? -0.044 6.996 6.170 1.00 98.44 96 LEU A O 1
ATOM 790 N N . GLU A 1 97 ? -0.002 5.061 7.293 1.00 97.88 97 GLU A N 1
ATOM 791 C CA . GLU A 1 97 ? 0.644 5.610 8.492 1.00 97.88 97 GLU A CA 1
ATOM 792 C C . GLU A 1 97 ? 2.017 6.220 8.171 1.00 97.88 97 GLU A C 1
ATOM 794 O O . GLU A 1 97 ? 2.339 7.319 8.621 1.00 97.88 97 GLU A O 1
ATOM 799 N N . LYS A 1 98 ? 2.832 5.522 7.369 1.00 97.56 98 LYS A N 1
ATOM 800 C CA . LYS A 1 98 ? 4.157 6.011 6.964 1.00 97.56 98 LYS A CA 1
ATOM 801 C C . LYS A 1 98 ? 4.041 7.244 6.066 1.00 97.56 98 LYS A C 1
ATOM 803 O O . LYS A 1 98 ? 4.780 8.201 6.265 1.00 97.56 98 LYS A O 1
ATOM 808 N N . LEU A 1 99 ? 3.091 7.243 5.128 1.00 97.62 99 LEU A N 1
ATOM 809 C CA . LEU A 1 99 ? 2.802 8.392 4.268 1.00 97.62 99 LEU A CA 1
ATOM 810 C C . LEU A 1 99 ? 2.314 9.597 5.081 1.00 97.62 99 LEU A C 1
ATOM 812 O O . LEU A 1 99 ? 2.790 10.694 4.843 1.00 97.62 99 LEU A O 1
ATOM 816 N N . ALA A 1 100 ? 1.459 9.403 6.086 1.00 96.81 100 ALA A N 1
ATOM 817 C CA . ALA A 1 100 ? 0.936 10.476 6.940 1.00 96.81 100 ALA A CA 1
ATOM 818 C C . ALA A 1 100 ? 1.986 11.113 7.868 1.00 96.81 100 ALA A C 1
ATOM 820 O O . ALA A 1 100 ? 1.796 12.221 8.379 1.00 96.81 100 ALA A O 1
ATOM 821 N N . LYS A 1 101 ? 3.103 10.413 8.093 1.00 95.00 101 LYS A N 1
ATOM 822 C CA . LYS A 1 101 ? 4.285 10.953 8.777 1.00 95.00 101 LYS A CA 1
ATOM 823 C C . LYS A 1 101 ? 5.151 11.806 7.847 1.00 95.00 101 LYS A C 1
ATOM 825 O O . LYS A 1 101 ? 5.777 12.742 8.327 1.00 95.00 101 LYS A O 1
ATOM 830 N N . ILE A 1 102 ? 5.172 11.496 6.549 1.00 94.50 102 ILE A N 1
ATOM 831 C CA . ILE A 1 102 ? 5.910 12.250 5.520 1.00 94.50 102 ILE A CA 1
ATOM 832 C C . ILE A 1 102 ? 5.105 13.471 5.058 1.00 94.50 102 ILE A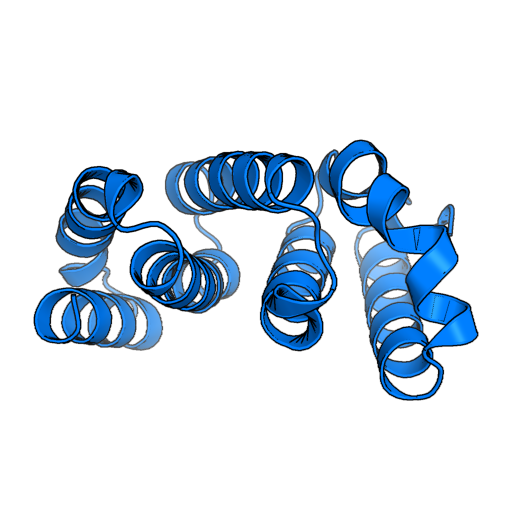 C 1
ATOM 834 O O . ILE A 1 102 ? 5.648 14.562 4.945 1.00 94.50 102 ILE A O 1
ATOM 838 N N . ASP A 1 103 ? 3.809 13.285 4.819 1.00 92.38 103 ASP A N 1
ATOM 839 C CA . ASP A 1 103 ? 2.856 14.302 4.385 1.00 92.38 103 ASP A CA 1
ATOM 840 C C . ASP A 1 103 ? 1.710 14.388 5.410 1.00 92.38 103 ASP A C 1
ATOM 842 O O . ASP A 1 103 ? 0.722 13.654 5.313 1.00 92.38 103 ASP A O 1
ATOM 846 N N . PRO A 1 104 ? 1.815 15.263 6.426 1.00 93.31 104 PRO A N 1
ATOM 847 C CA . PRO A 1 104 ? 0.789 15.397 7.456 1.00 93.31 104 PRO A CA 1
ATOM 848 C C . PRO A 1 104 ? -0.596 15.799 6.937 1.00 93.31 104 PRO A C 1
ATOM 850 O O . PRO A 1 104 ? -1.579 15.591 7.650 1.00 93.31 104 PRO A O 1
ATOM 853 N N . THR A 1 105 ? -0.707 16.328 5.711 1.00 92.94 105 THR A N 1
ATOM 854 C CA . THR A 1 105 ? -1.992 16.779 5.144 1.00 92.94 105 THR A CA 1
ATOM 855 C C . THR A 1 105 ? -3.014 15.652 5.010 1.00 92.94 105 THR A C 1
ATOM 857 O O . THR A 1 105 ? -4.210 15.913 4.951 1.00 92.94 105 THR A O 1
ATOM 860 N N . ILE A 1 106 ? -2.553 14.399 5.030 1.00 94.06 106 ILE A N 1
ATOM 861 C CA . ILE A 1 106 ? -3.363 13.206 4.765 1.00 94.06 106 ILE A CA 1
ATOM 862 C C . ILE A 1 106 ? -3.849 12.526 6.046 1.00 94.06 106 ILE A C 1
ATOM 864 O O . ILE A 1 106 ? -4.559 11.519 6.000 1.00 94.06 106 ILE A O 1
ATOM 868 N N . ARG A 1 107 ? -3.415 13.020 7.216 1.00 95.56 107 ARG A N 1
ATOM 869 C CA . ARG A 1 107 ? -3.713 12.395 8.513 1.00 95.56 107 ARG A CA 1
ATOM 870 C C . ARG A 1 107 ? -5.210 12.255 8.740 1.00 95.56 107 ARG A C 1
ATOM 872 O O . ARG A 1 107 ? -5.637 11.242 9.285 1.00 95.56 107 ARG A O 1
ATOM 879 N N . ARG A 1 108 ? -6.008 13.232 8.302 1.00 96.56 108 ARG A N 1
ATOM 880 C CA . ARG A 1 108 ? -7.463 13.222 8.485 1.00 96.56 108 ARG A CA 1
ATOM 881 C C . ARG A 1 108 ? -8.104 12.009 7.806 1.00 96.56 108 ARG A C 1
ATOM 883 O O .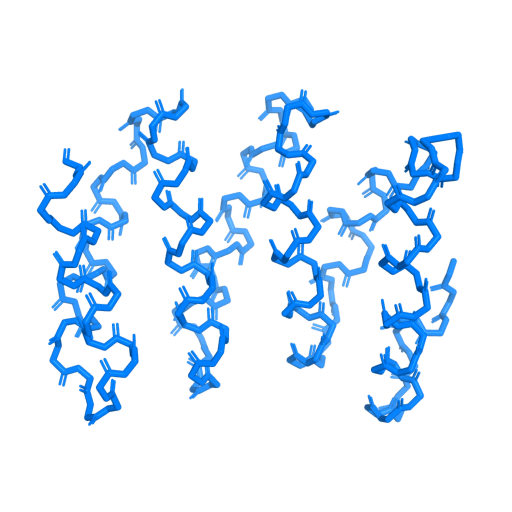 ARG A 1 108 ? -8.891 11.310 8.443 1.00 96.56 108 ARG A O 1
ATOM 890 N N . GLU A 1 109 ? -7.748 11.735 6.556 1.00 96.75 109 GLU A N 1
ATOM 891 C CA . GLU A 1 109 ? -8.242 10.592 5.786 1.00 96.75 109 GLU A CA 1
ATOM 892 C C . GLU A 1 109 ? -7.769 9.271 6.400 1.00 96.75 109 GLU A C 1
ATOM 894 O O . GLU A 1 109 ? -8.566 8.351 6.592 1.00 96.75 109 GLU A O 1
ATOM 899 N N . VAL A 1 110 ? -6.494 9.193 6.799 1.00 97.56 110 VAL A N 1
ATOM 900 C CA . VAL A 1 110 ? -5.938 7.987 7.434 1.00 97.56 110 VAL A CA 1
ATOM 901 C C . VAL A 1 110 ? -6.621 7.689 8.771 1.00 97.56 110 VAL A C 1
ATOM 903 O O . VAL A 1 110 ? -6.976 6.539 9.032 1.00 97.56 110 VAL A O 1
ATOM 906 N N . ILE A 1 111 ? -6.876 8.709 9.595 1.00 97.88 111 ILE A N 1
ATOM 907 C CA . ILE A 1 111 ? -7.618 8.576 10.856 1.00 97.88 111 ILE A CA 1
ATOM 908 C C . ILE A 1 111 ? -9.051 8.110 10.589 1.00 97.88 111 ILE A C 1
ATOM 910 O O . ILE A 1 111 ? -9.547 7.236 11.300 1.00 97.88 111 ILE A O 1
ATOM 914 N N . ALA A 1 112 ? -9.728 8.655 9.575 1.00 97.31 112 ALA A N 1
ATOM 915 C CA . ALA A 1 112 ? -11.096 8.263 9.244 1.00 97.31 112 ALA A CA 1
ATOM 916 C C . ALA A 1 112 ? -11.187 6.775 8.867 1.00 97.31 112 ALA A C 1
ATOM 918 O O . ALA A 1 112 ? -12.029 6.051 9.404 1.00 97.31 112 ALA A O 1
ATOM 919 N N . VAL A 1 113 ? -10.286 6.301 8.003 1.00 97.31 113 VAL A N 1
ATOM 920 C CA . VAL A 1 113 ? -10.218 4.888 7.604 1.00 97.31 113 VAL A CA 1
ATOM 921 C C . VAL A 1 113 ? -9.836 3.997 8.791 1.00 97.31 113 VAL A C 1
ATOM 923 O O . VAL A 1 113 ? -10.485 2.979 9.035 1.00 97.31 113 VAL A O 1
ATOM 926 N N . ALA A 1 114 ? -8.848 4.394 9.598 1.00 97.94 114 ALA A N 1
ATOM 927 C CA . ALA A 1 114 ? -8.446 3.627 10.774 1.00 97.94 114 ALA A CA 1
ATOM 928 C C . ALA A 1 114 ? -9.567 3.540 11.830 1.00 97.94 114 ALA A C 1
ATOM 930 O O . ALA A 1 114 ? -9.778 2.474 12.403 1.00 97.94 114 ALA A O 1
ATOM 931 N N . LYS A 1 115 ? -10.361 4.599 12.043 1.00 98.12 115 LYS A N 1
ATOM 932 C CA . LYS A 1 115 ? -11.539 4.559 12.932 1.00 98.12 115 LYS A CA 1
ATOM 933 C C . LYS A 1 115 ? -12.601 3.565 12.466 1.00 98.12 115 LYS A C 1
ATOM 935 O O . LYS A 1 115 ? -13.240 2.938 13.308 1.00 98.12 115 LYS A O 1
ATOM 940 N N . LYS A 1 116 ? -12.793 3.402 11.153 1.00 96.62 116 LYS A N 1
ATOM 941 C CA . LYS A 1 116 ? -13.682 2.361 10.610 1.00 96.62 116 LYS A CA 1
ATOM 942 C C . LYS A 1 116 ? -13.103 0.970 10.893 1.00 96.62 116 LYS A C 1
ATOM 944 O O . LYS A 1 116 ? -13.772 0.127 11.482 1.00 96.62 116 LYS A O 1
ATOM 949 N N . LEU A 1 117 ? -11.827 0.767 10.560 1.00 97.88 117 LEU A N 1
ATOM 950 C CA . LEU A 1 117 ? -11.157 -0.534 10.647 1.00 97.88 117 LEU A CA 1
ATOM 951 C C . LEU A 1 117 ? -10.793 -0.974 12.076 1.00 97.88 117 LEU A C 1
ATOM 953 O O . LEU A 1 117 ? -10.550 -2.155 12.301 1.00 97.88 117 LEU A O 1
ATOM 957 N N . GLN A 1 118 ? -10.801 -0.086 13.077 1.00 97.75 118 GLN A N 1
ATOM 958 C CA . GLN A 1 118 ? -10.526 -0.467 14.475 1.00 97.75 118 GLN A CA 1
ATOM 959 C C . GLN A 1 118 ? -11.560 -1.448 15.058 1.00 97.75 118 GLN A C 1
ATOM 961 O O . GLN A 1 118 ? -11.302 -2.052 16.102 1.00 97.75 118 GLN A O 1
ATOM 966 N N . LYS A 1 119 ? -12.735 -1.541 14.418 1.00 96.25 119 LYS A N 1
ATOM 967 C CA . LYS A 1 119 ? -13.850 -2.428 14.772 1.00 96.25 119 LYS A CA 1
ATOM 968 C C . LYS A 1 119 ? -13.932 -3.670 13.873 1.00 96.25 119 LYS A C 1
ATOM 970 O O . LYS A 1 119 ? -14.897 -4.416 13.982 1.00 96.25 119 LYS A O 1
ATOM 975 N N . ASP A 1 120 ? -12.960 -3.879 12.983 1.00 97.94 120 ASP A N 1
ATOM 976 C CA . ASP A 1 120 ? -12.931 -5.044 12.094 1.00 97.94 120 ASP A CA 1
ATOM 977 C C . ASP A 1 120 ? -12.906 -6.351 12.909 1.00 97.94 120 ASP A C 1
ATOM 979 O O . ASP A 1 120 ? -12.209 -6.448 13.924 1.00 97.94 120 ASP A O 1
ATOM 983 N N . SER A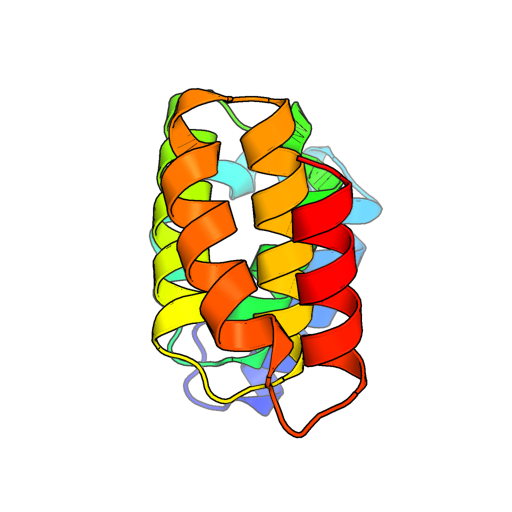 1 121 ? -13.665 -7.363 12.479 1.00 97.06 121 SER A N 1
ATOM 984 C CA . SER A 1 121 ? -13.747 -8.659 13.169 1.00 97.06 121 SER A CA 1
ATOM 985 C C . SER A 1 121 ? -12.407 -9.398 13.186 1.00 97.06 121 SER A C 1
ATOM 987 O O . SER A 1 121 ? -12.132 -10.203 14.079 1.00 97.06 121 SER A O 1
ATOM 989 N N . ARG A 1 122 ? -11.529 -9.110 12.222 1.00 97.81 122 ARG A N 1
ATOM 990 C CA . ARG A 1 122 ? -10.216 -9.737 12.099 1.00 97.81 122 ARG A CA 1
ATOM 991 C C . ARG A 1 122 ? -9.218 -8.975 12.953 1.00 97.81 122 ARG A C 1
ATOM 993 O O . ARG A 1 122 ? -8.810 -7.855 12.640 1.00 97.81 122 ARG A O 1
ATOM 1000 N N . LYS A 1 123 ? -8.734 -9.646 14.001 1.00 96.69 123 LYS A N 1
ATOM 1001 C CA . LYS A 1 123 ? -7.775 -9.107 14.981 1.00 96.69 123 LYS A CA 1
ATOM 1002 C C . LYS A 1 123 ? -6.588 -8.381 14.339 1.00 96.69 123 LYS A C 1
ATOM 1004 O O . LYS A 1 123 ? -6.226 -7.301 14.791 1.00 96.69 123 LYS A O 1
ATOM 1009 N N . ALA A 1 124 ? -6.004 -8.935 13.273 1.00 96.12 124 ALA A N 1
ATOM 1010 C CA . ALA A 1 124 ? -4.856 -8.332 12.592 1.00 96.12 124 ALA A CA 1
ATOM 1011 C C . ALA A 1 124 ? -5.156 -6.927 12.030 1.00 96.12 124 ALA A C 1
ATOM 1013 O O . AL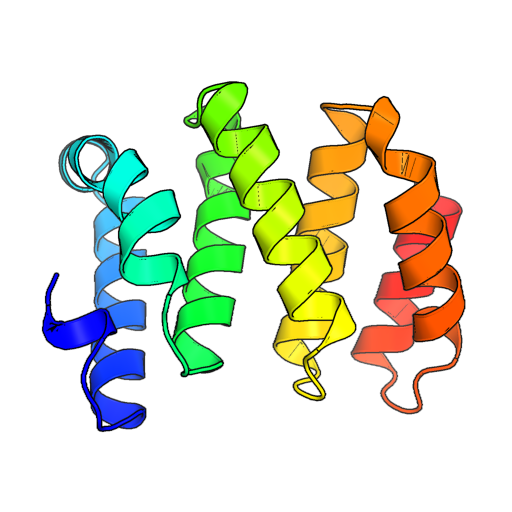A A 1 124 ? -4.326 -6.024 12.161 1.00 96.12 124 ALA A O 1
ATOM 1014 N N . VAL A 1 125 ? -6.347 -6.728 11.454 1.00 98.12 125 VAL A N 1
ATOM 1015 C CA . VAL A 1 125 ? -6.788 -5.441 10.897 1.00 98.12 125 VAL A CA 1
ATOM 1016 C C . VAL A 1 125 ? -7.105 -4.465 12.027 1.00 98.12 125 VAL A C 1
ATOM 1018 O O . VAL A 1 125 ? -6.526 -3.378 12.080 1.00 98.12 125 VAL A O 1
ATOM 1021 N N . ALA A 1 126 ? -7.934 -4.881 12.990 1.00 98.31 126 ALA A N 1
ATOM 1022 C CA . ALA A 1 126 ? -8.338 -4.037 14.111 1.00 98.31 126 ALA A CA 1
ATOM 1023 C C . ALA A 1 126 ? -7.151 -3.571 14.966 1.00 98.31 126 ALA A C 1
ATOM 1025 O O . ALA A 1 126 ? -7.037 -2.386 15.285 1.00 98.31 126 ALA A O 1
ATOM 1026 N N . THR A 1 127 ? -6.222 -4.472 15.307 1.00 97.81 127 THR A N 1
ATOM 1027 C CA . THR A 1 127 ? -5.007 -4.120 16.056 1.00 97.81 127 THR A CA 1
ATOM 1028 C C . THR A 1 127 ? -4.141 -3.137 15.274 1.00 97.81 127 THR A C 1
ATOM 1030 O O . THR A 1 127 ? -3.631 -2.177 15.858 1.00 97.81 127 THR A O 1
ATOM 1033 N N . LYS A 1 128 ? -3.990 -3.326 13.956 1.00 97.94 128 LYS A N 1
ATOM 1034 C CA . LYS A 1 128 ? -3.205 -2.395 13.144 1.00 97.94 128 LYS A CA 1
ATOM 1035 C C . LYS A 1 128 ? -3.858 -1.014 13.087 1.00 97.94 128 LYS A C 1
ATOM 1037 O O . LYS A 1 128 ? -3.153 -0.026 13.269 1.00 97.94 128 LYS A O 1
ATOM 1042 N N . ALA A 1 129 ? -5.172 -0.941 12.902 1.00 98.19 129 ALA A N 1
ATOM 1043 C CA . ALA A 1 129 ? -5.920 0.312 12.885 1.00 98.19 129 ALA A CA 1
ATOM 1044 C C . ALA A 1 129 ? -5.811 1.078 14.215 1.00 98.19 129 ALA A C 1
ATOM 1046 O O . ALA A 1 129 ? -5.476 2.261 14.212 1.00 98.19 129 ALA A O 1
ATOM 1047 N N . LYS A 1 130 ? -5.977 0.394 15.357 1.00 98.31 130 LYS A N 1
ATOM 1048 C CA . LYS A 1 130 ? -5.780 0.993 16.691 1.00 98.31 130 LYS A CA 1
ATOM 1049 C C . LYS A 1 130 ? -4.368 1.557 16.862 1.00 98.31 130 LYS A C 1
ATOM 1051 O O . LYS A 1 130 ? -4.216 2.671 17.348 1.00 98.31 130 LYS A O 1
ATOM 1056 N N . LYS A 1 131 ? -3.345 0.828 16.397 1.00 97.38 131 LYS A N 1
ATOM 1057 C CA . LYS A 1 131 ? -1.950 1.297 16.425 1.00 97.38 131 LYS A CA 1
ATOM 1058 C C . LYS A 1 131 ? -1.729 2.549 15.571 1.00 97.38 131 LYS A C 1
ATOM 1060 O O . LYS A 1 131 ? -0.954 3.413 15.963 1.00 97.38 131 LYS A O 1
ATOM 1065 N N . VAL A 1 132 ? -2.375 2.638 14.406 1.00 97.00 132 VAL A N 1
ATOM 1066 C CA . VAL A 1 132 ? -2.304 3.839 13.558 1.00 97.00 132 VAL A CA 1
ATOM 1067 C C . VAL A 1 132 ? -2.929 5.035 14.275 1.00 97.00 132 VAL A C 1
ATOM 1069 O O . VAL A 1 132 ? -2.323 6.097 14.293 1.00 97.00 132 VAL A O 1
ATOM 1072 N N . LEU A 1 133 ? -4.082 4.854 14.923 1.00 97.12 133 LEU A N 1
ATOM 1073 C CA . LEU A 1 133 ? -4.760 5.923 15.665 1.00 97.12 133 LEU A CA 1
ATOM 1074 C C . LEU A 1 133 ? -3.983 6.415 16.887 1.00 97.12 133 LEU A C 1
ATOM 1076 O O . LEU A 1 133 ? -4.088 7.583 17.227 1.00 97.12 133 LEU A O 1
ATOM 1080 N N . SER A 1 134 ? -3.218 5.545 17.548 1.00 94.44 134 SER A N 1
ATOM 1081 C CA . SER A 1 134 ? -2.356 5.951 18.665 1.00 94.44 134 SER A CA 1
ATOM 1082 C C . SER A 1 134 ? -1.026 6.568 18.220 1.00 94.44 134 SER A C 1
ATOM 1084 O O . SER A 1 134 ? -0.289 7.078 19.055 1.00 94.44 134 SER A O 1
ATOM 1086 N N . GLY A 1 135 ? -0.656 6.420 16.943 1.00 88.25 135 GLY A N 1
ATOM 1087 C CA . GLY A 1 135 ? 0.667 6.774 16.420 1.00 88.25 135 GLY A CA 1
ATOM 1088 C C . GLY A 1 135 ? 0.693 7.958 15.450 1.00 88.25 135 GLY A C 1
ATOM 1089 O O . GLY A 1 135 ? 1.777 8.273 14.946 1.00 88.25 135 GLY A O 1
ATOM 1090 N N . LEU A 1 136 ? -0.464 8.560 15.157 1.00 87.19 136 LEU A N 1
ATOM 1091 C CA . LEU A 1 136 ? -0.654 9.744 14.309 1.00 87.19 136 LEU A CA 1
ATOM 1092 C C . LEU A 1 136 ? -1.302 10.876 15.101 1.00 87.19 136 LEU A C 1
ATOM 1094 O O . LEU A 1 136 ? -0.962 12.041 14.779 1.00 87.19 136 LEU A O 1
#